Protein AF-A0A818PAX6-F1 (afdb_monomer)

Radius of gyration: 17.55 Å; Cα contacts (8 Å, |Δi|>4): 22; chains: 1; bounding box: 37×18×44 Å

Solvent-accessible surface area (backbone atoms only — not comparable to full-atom values): 4285 Å² total; per-residue (Å²): 133,61,73,67,59,57,52,51,52,52,51,51,52,54,50,52,52,50,49,41,51,50,26,34,73,75,55,34,80,87,45,14,64,63,52,32,51,54,51,54,52,50,52,53,50,50,52,51,49,52,51,50,49,48,51,51,43,67,75,76,41,65,72,87,79,48,53,72,69,56,46,66,75,69,107

Sequence (75 aa):
PNINTLSMFKAQNIFADLVYRYCLHQYGSNQAPTLFLRYIHKLMKVQQLVDAVKYTINDYIDIAELSPLMQSLLM

Mean predicted aligned error: 7.39 Å

Secondary structure (DSSP, 8-state):
--HHHHHHHHHHHHHHHHHHHHHHHHHHHHHHHHHHHHHHHHHHHHHHHHHHHHHHHHHHS-GGGS-HHHHHHH-

Structure (mmCIF, N/C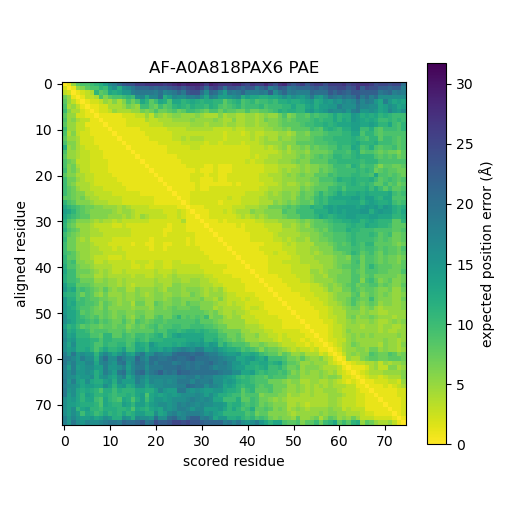A/C/O backbone):
data_AF-A0A818PAX6-F1
#
_entry.id   AF-A0A818PAX6-F1
#
loop_
_atom_site.group_PDB
_atom_site.id
_atom_site.type_symbol
_atom_site.label_atom_id
_atom_site.label_alt_i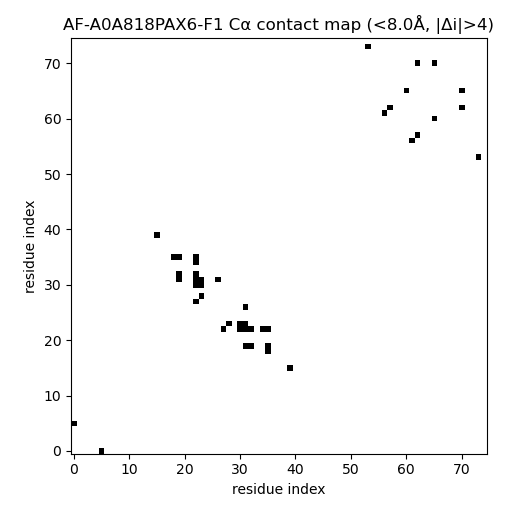d
_atom_site.label_comp_id
_atom_site.label_asym_id
_atom_site.label_entity_id
_atom_site.label_seq_id
_atom_site.pdbx_PDB_ins_code
_atom_site.Cartn_x
_atom_site.Cartn_y
_atom_site.Cartn_z
_atom_site.occupancy
_atom_site.B_iso_or_equiv
_atom_site.auth_seq_id
_atom_site.auth_comp_id
_atom_site.auth_asym_id
_atom_site.auth_atom_id
_atom_site.pdbx_PDB_model_num
ATOM 1 N N . PRO A 1 1 ? 21.136 -7.728 7.491 1.00 52.28 1 PRO A N 1
ATOM 2 C CA . PRO A 1 1 ? 20.010 -6.810 7.187 1.00 52.28 1 PRO A CA 1
ATOM 3 C C . PRO A 1 1 ? 20.531 -5.407 6.850 1.00 52.28 1 PRO A C 1
ATOM 5 O O . PRO A 1 1 ? 21.328 -4.865 7.608 1.00 52.28 1 PRO A O 1
ATOM 8 N N . ASN A 1 2 ? 20.139 -4.858 5.698 1.00 65.50 2 ASN A N 1
ATOM 9 C CA . ASN A 1 2 ? 20.566 -3.531 5.251 1.00 65.50 2 ASN A CA 1
ATOM 10 C C . ASN A 1 2 ? 19.956 -2.461 6.185 1.00 65.50 2 ASN A C 1
ATOM 12 O O . ASN A 1 2 ? 18.769 -2.524 6.495 1.00 65.50 2 ASN A O 1
ATOM 16 N N . ILE A 1 3 ? 20.742 -1.502 6.683 1.00 64.12 3 ILE A N 1
ATOM 17 C CA . ILE A 1 3 ? 20.266 -0.492 7.658 1.00 64.12 3 ILE A CA 1
ATOM 18 C C . ILE A 1 3 ? 19.044 0.270 7.110 1.00 64.12 3 ILE A C 1
ATOM 20 O O . ILE A 1 3 ? 18.107 0.570 7.853 1.00 64.12 3 ILE A O 1
ATOM 24 N N . ASN A 1 4 ? 19.011 0.471 5.791 1.00 69.69 4 ASN A N 1
ATOM 25 C CA . ASN A 1 4 ? 17.923 1.133 5.074 1.00 69.69 4 ASN A CA 1
ATOM 26 C C . ASN A 1 4 ? 16.610 0.334 5.075 1.00 69.69 4 ASN A C 1
ATOM 28 O O . ASN A 1 4 ? 15.535 0.922 5.146 1.00 69.69 4 ASN A O 1
ATOM 32 N N . THR A 1 5 ? 16.651 -1.002 5.042 1.00 69.19 5 THR A N 1
ATOM 33 C CA . THR A 1 5 ? 15.411 -1.797 5.067 1.00 69.19 5 THR A CA 1
ATOM 34 C C . THR A 1 5 ? 14.785 -1.821 6.457 1.00 69.19 5 THR A C 1
ATOM 36 O O . THR A 1 5 ? 13.562 -1.778 6.587 1.00 69.19 5 THR A O 1
ATOM 39 N N . LEU A 1 6 ? 15.607 -1.804 7.511 1.00 74.88 6 LEU A N 1
ATOM 40 C CA . LEU A 1 6 ? 15.115 -1.719 8.885 1.00 74.88 6 LEU A CA 1
ATOM 41 C C . LEU A 1 6 ? 14.463 -0.358 9.182 1.00 74.88 6 LEU A C 1
ATOM 43 O O . LEU A 1 6 ? 13.441 -0.309 9.867 1.00 74.88 6 LEU A O 1
ATOM 47 N N . SER A 1 7 ? 15.033 0.744 8.687 1.00 80.88 7 SER A N 1
ATOM 48 C CA . SER A 1 7 ? 14.455 2.081 8.871 1.00 80.88 7 SER A CA 1
ATOM 49 C C . SER A 1 7 ? 13.140 2.250 8.104 1.00 80.88 7 SER A C 1
ATOM 51 O O . SER A 1 7 ? 12.178 2.768 8.672 1.00 80.88 7 SER A O 1
ATOM 53 N N . MET A 1 8 ? 13.048 1.733 6.872 1.00 77.31 8 MET A N 1
ATOM 54 C CA . MET A 1 8 ? 11.800 1.731 6.097 1.00 77.31 8 MET A CA 1
ATOM 55 C C . MET A 1 8 ? 10.695 0.924 6.782 1.00 77.31 8 MET A C 1
ATOM 57 O O . MET A 1 8 ? 9.578 1.421 6.915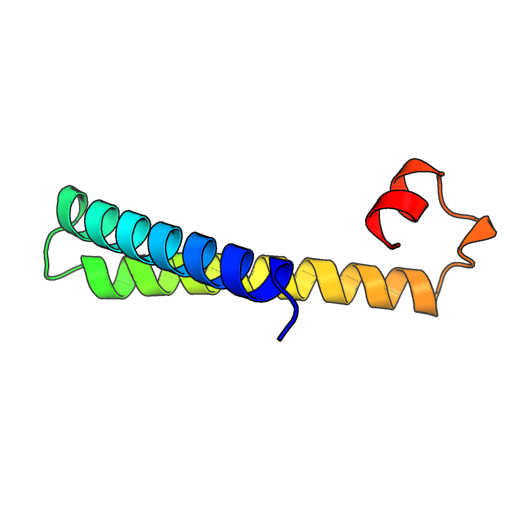 1.00 77.31 8 MET A O 1
ATOM 61 N N . PHE A 1 9 ? 11.000 -0.276 7.287 1.00 80.06 9 PHE A N 1
ATOM 62 C CA . PHE A 1 9 ? 10.018 -1.092 8.008 1.00 80.06 9 PHE A CA 1
ATOM 63 C C . PHE A 1 9 ? 9.494 -0.387 9.269 1.00 80.06 9 PHE A C 1
ATOM 65 O O . PHE A 1 9 ? 8.293 -0.376 9.539 1.00 80.06 9 PHE A O 1
ATOM 72 N N . LYS A 1 10 ? 10.381 0.273 10.026 1.00 86.94 10 LYS A N 1
ATOM 73 C CA . LYS A 1 10 ? 9.982 1.083 11.188 1.00 86.94 10 LYS A CA 1
ATOM 74 C C . LYS A 1 10 ? 9.046 2.225 10.791 1.00 86.94 10 LYS A C 1
ATOM 76 O O . LYS A 1 10 ? 8.029 2.423 11.450 1.00 86.94 10 LYS A O 1
ATOM 81 N N . ALA A 1 11 ? 9.359 2.945 9.715 1.00 88.06 11 ALA A N 1
ATOM 82 C CA . ALA A 1 11 ? 8.515 4.030 9.221 1.00 88.06 11 ALA A CA 1
ATOM 83 C C . ALA A 1 11 ? 7.129 3.528 8.776 1.00 88.06 11 ALA A C 1
ATOM 85 O O . ALA A 1 11 ? 6.117 4.139 9.113 1.00 88.06 11 ALA A O 1
ATOM 86 N N . GLN A 1 12 ? 7.070 2.383 8.088 1.00 87.69 12 GLN A N 1
ATOM 87 C CA . GLN A 1 12 ? 5.814 1.748 7.674 1.00 87.69 12 GLN A CA 1
ATOM 88 C C . GLN A 1 12 ? 4.942 1.354 8.872 1.00 87.69 12 GLN A C 1
ATOM 90 O O . GLN A 1 12 ? 3.738 1.607 8.858 1.00 87.69 12 GLN A O 1
ATOM 95 N N . ASN A 1 13 ? 5.542 0.803 9.931 1.00 88.56 13 ASN A N 1
ATOM 96 C CA . ASN A 1 13 ? 4.812 0.472 11.156 1.00 88.56 13 ASN A CA 1
ATOM 97 C C . ASN A 1 13 ? 4.253 1.714 11.856 1.00 88.56 13 ASN A C 1
ATOM 99 O O . ASN A 1 13 ? 3.097 1.705 12.274 1.00 88.56 13 ASN A O 1
ATOM 103 N N . ILE A 1 14 ? 5.040 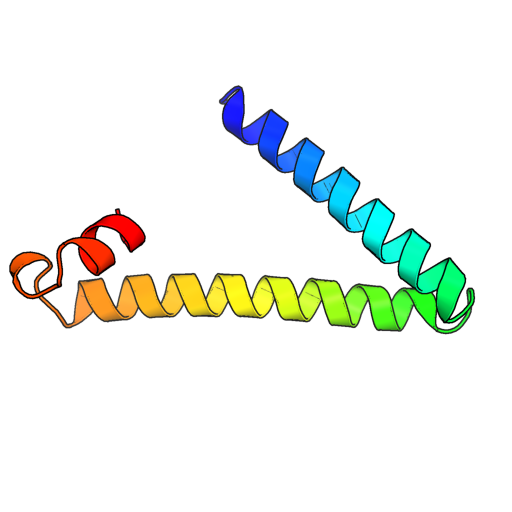2.791 11.953 1.00 93.31 14 ILE A N 1
ATOM 104 C CA . ILE A 1 14 ? 4.570 4.061 12.530 1.00 93.31 14 ILE A CA 1
ATOM 105 C C . ILE A 1 14 ? 3.400 4.611 11.711 1.00 93.31 14 ILE A C 1
ATOM 107 O O . ILE A 1 14 ? 2.391 5.031 12.273 1.00 93.31 14 ILE A O 1
ATOM 111 N N . PHE A 1 15 ? 3.504 4.575 10.382 1.00 92.38 15 PHE A N 1
ATOM 112 C CA . PHE A 1 15 ? 2.429 5.018 9.504 1.00 92.38 15 PHE A CA 1
ATOM 113 C C . PHE A 1 15 ? 1.148 4.195 9.702 1.00 92.38 15 PHE A C 1
ATOM 115 O O . PHE A 1 15 ? 0.075 4.772 9.867 1.00 92.38 15 PHE A O 1
ATOM 122 N N . ALA A 1 16 ? 1.245 2.863 9.742 1.00 92.81 16 ALA A N 1
ATOM 123 C CA . ALA A 1 16 ? 0.090 1.996 9.965 1.00 92.81 16 ALA A CA 1
ATOM 124 C C . ALA A 1 16 ? -0.593 2.278 11.316 1.00 92.81 16 ALA A C 1
ATOM 126 O O . ALA A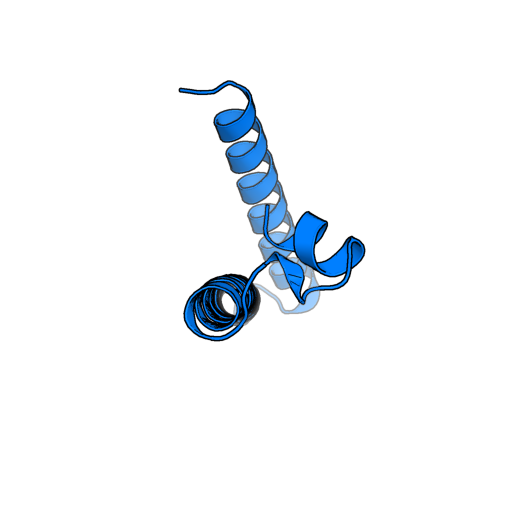 1 16 ? -1.820 2.385 11.367 1.00 92.81 16 ALA A O 1
ATOM 127 N N . ASP A 1 17 ? 0.185 2.476 12.385 1.00 95.62 17 ASP A N 1
ATOM 128 C CA . ASP A 1 17 ? -0.346 2.844 13.703 1.00 95.62 17 ASP A CA 1
ATOM 129 C C . ASP A 1 17 ? -1.091 4.189 13.662 1.00 95.62 17 ASP A C 1
ATOM 131 O O . ASP A 1 17 ? -2.213 4.301 14.158 1.00 95.62 17 ASP A O 1
ATOM 135 N N . LEU A 1 18 ? -0.527 5.203 12.994 1.00 95.88 18 LEU A N 1
ATOM 136 C CA . LEU A 1 18 ? -1.177 6.507 12.827 1.00 95.88 18 LEU A CA 1
ATOM 137 C C . LEU A 1 18 ? -2.497 6.410 12.054 1.00 95.88 18 LEU A C 1
ATOM 139 O O . LEU A 1 18 ? -3.482 7.032 12.454 1.00 95.88 18 LEU A O 1
ATOM 143 N N . VAL A 1 19 ? -2.549 5.612 10.983 1.00 95.12 19 VAL A N 1
ATOM 144 C CA . VAL A 1 19 ? -3.788 5.394 10.218 1.00 95.12 19 VAL A CA 1
ATOM 145 C C . VAL A 1 19 ? -4.841 4.714 11.090 1.00 95.12 19 VAL A C 1
ATOM 147 O O . VAL A 1 19 ? -6.000 5.128 11.079 1.00 95.12 19 VAL A O 1
ATOM 150 N N . TYR A 1 20 ? -4.458 3.713 11.884 1.00 96.81 20 TYR A N 1
ATOM 151 C CA . TYR A 1 20 ? -5.394 3.045 12.785 1.00 96.81 20 TYR A CA 1
ATOM 152 C C . TYR A 1 20 ? -5.929 3.991 13.869 1.00 96.81 20 TYR A C 1
ATOM 154 O O . TYR A 1 20 ? -7.140 4.057 14.086 1.00 96.81 20 TYR A O 1
ATOM 162 N N . ARG A 1 21 ? -5.058 4.796 14.495 1.00 97.38 21 ARG A N 1
ATOM 163 C CA . ARG A 1 21 ? -5.463 5.829 15.466 1.00 97.38 21 ARG A CA 1
ATOM 164 C C . ARG A 1 21 ? -6.390 6.869 14.852 1.00 97.38 21 ARG A C 1
ATOM 166 O O . ARG A 1 21 ? -7.374 7.247 15.480 1.00 97.38 21 ARG A O 1
ATOM 173 N N . TYR A 1 22 ? -6.112 7.303 13.625 1.00 96.25 22 TYR A N 1
ATOM 174 C CA . TYR A 1 22 ? -6.997 8.196 12.883 1.00 96.25 22 TYR A CA 1
ATOM 175 C C . TYR A 1 22 ? -8.374 7.556 12.657 1.00 96.25 22 TYR A C 1
ATOM 177 O O . TYR A 1 22 ? -9.400 8.190 12.907 1.00 96.25 22 TYR A O 1
ATOM 185 N N . CYS A 1 23 ? -8.410 6.285 12.246 1.00 97.12 23 CYS A N 1
ATOM 186 C CA . CYS A 1 23 ? -9.656 5.547 12.069 1.00 97.12 23 CYS A CA 1
ATOM 187 C C . CYS A 1 23 ? -10.447 5.435 13.382 1.00 97.12 23 CYS A C 1
ATOM 189 O O . CYS A 1 23 ? -11.659 5.647 13.377 1.00 97.12 23 CYS A O 1
ATOM 191 N N . LEU A 1 24 ? -9.774 5.156 14.501 1.00 97.62 24 LEU A N 1
ATOM 192 C CA . LEU A 1 24 ? -10.395 5.126 15.828 1.00 97.62 24 LEU A CA 1
ATOM 193 C C . LEU A 1 24 ? -10.969 6.486 16.221 1.00 97.62 24 LEU A C 1
ATOM 195 O O . LEU A 1 24 ? -12.114 6.554 16.659 1.00 97.62 24 LEU A O 1
ATOM 199 N N . HIS A 1 25 ? -10.192 7.553 16.036 1.00 97.19 25 HIS A N 1
ATOM 200 C CA . HIS A 1 25 ? -10.598 8.906 16.396 1.00 97.19 25 HIS A CA 1
ATOM 201 C C . HIS A 1 25 ? -11.813 9.379 15.591 1.00 97.19 25 HIS A C 1
ATOM 203 O O . HIS A 1 25 ? -12.691 10.023 16.153 1.00 97.19 25 HIS A O 1
ATOM 209 N N . GLN A 1 26 ? -11.877 9.075 14.288 1.00 97.12 26 GLN A N 1
ATOM 210 C CA . GLN A 1 26 ? -12.967 9.572 13.442 1.00 97.12 26 GLN A CA 1
ATOM 211 C C . GLN A 1 26 ? -14.210 8.688 13.377 1.00 97.12 26 GLN A C 1
ATOM 213 O O . GLN A 1 26 ? -15.317 9.201 13.261 1.00 97.12 26 GLN A O 1
ATOM 218 N N . TYR A 1 27 ? -14.049 7.367 13.416 1.00 96.00 27 TYR A N 1
ATOM 219 C CA . TYR A 1 27 ? -15.145 6.439 13.110 1.00 96.00 27 TYR A CA 1
ATOM 220 C C . TYR A 1 27 ? -15.519 5.542 14.297 1.00 96.00 27 TYR A C 1
ATOM 222 O O . TYR A 1 27 ? -16.445 4.733 14.203 1.00 96.00 27 TYR A O 1
ATOM 230 N N . GLY A 1 28 ? -14.812 5.684 15.422 1.00 96.06 28 GLY A N 1
ATOM 231 C CA . GLY A 1 28 ? -15.018 4.889 16.625 1.00 96.06 28 GLY A CA 1
ATOM 232 C C . GLY A 1 28 ? -14.541 3.441 16.492 1.00 96.06 28 GLY A C 1
ATOM 233 O O . GLY A 1 28 ? -14.204 2.945 15.414 1.00 96.06 28 GLY A O 1
ATOM 234 N N . SER A 1 29 ? -14.531 2.731 17.620 1.00 94.50 29 SER A N 1
ATOM 235 C CA . SER A 1 29 ? -14.013 1.359 17.731 1.00 94.50 29 SER A CA 1
ATOM 236 C C . SER A 1 29 ? -14.728 0.345 16.836 1.00 94.50 29 SER A C 1
ATOM 238 O O . SER A 1 29 ? -14.099 -0.602 16.372 1.00 94.50 29 SER A O 1
ATOM 240 N N . ASN A 1 30 ? -16.017 0.550 16.554 1.00 95.69 30 ASN A N 1
ATOM 241 C CA . ASN A 1 30 ? -16.813 -0.397 15.773 1.00 95.69 30 ASN A CA 1
ATOM 242 C C . ASN A 1 30 ? -16.449 -0.391 14.280 1.00 95.69 30 ASN A C 1
ATOM 244 O O . ASN A 1 30 ? -16.445 -1.443 13.647 1.00 95.69 30 ASN A O 1
ATOM 248 N N . GLN A 1 31 ? -16.153 0.779 13.700 1.00 95.25 31 GLN A N 1
ATOM 249 C CA . GLN A 1 31 ? -15.880 0.908 12.261 1.00 95.25 31 GLN A CA 1
ATOM 250 C C . GLN A 1 31 ? -14.386 1.009 11.934 1.00 95.25 31 GLN A C 1
ATOM 252 O O . GLN A 1 31 ? -13.982 0.711 10.805 1.00 95.25 31 GLN A O 1
ATOM 257 N N . ALA A 1 32 ? -13.556 1.407 12.903 1.00 95.50 32 ALA A N 1
ATOM 258 C CA . ALA A 1 32 ? -12.135 1.644 12.684 1.00 95.50 32 ALA A CA 1
ATOM 259 C C . ALA A 1 32 ? -11.366 0.445 12.100 1.00 95.50 32 ALA A C 1
ATOM 261 O O . ALA A 1 32 ? -10.629 0.673 11.140 1.00 95.50 32 ALA A O 1
ATOM 262 N N . PRO A 1 33 ? -11.537 -0.811 12.569 1.00 95.62 33 PRO A N 1
ATOM 263 C CA . PRO A 1 33 ? -10.795 -1.948 12.018 1.00 95.62 33 PRO A CA 1
ATOM 264 C C . PRO A 1 33 ? -11.089 -2.175 10.531 1.00 95.62 33 PRO A C 1
ATOM 266 O O . PRO A 1 33 ? -10.175 -2.341 9.724 1.00 95.62 33 PRO A O 1
ATOM 269 N N . THR A 1 34 ? -12.365 -2.109 10.146 1.00 96.88 34 THR A N 1
ATOM 270 C CA . THR A 1 34 ? -12.808 -2.306 8.760 1.00 96.88 34 THR A CA 1
ATOM 271 C C . THR A 1 34 ? -12.276 -1.209 7.839 1.00 96.88 34 THR A C 1
ATOM 273 O O . THR A 1 34 ? -11.802 -1.493 6.737 1.00 96.88 34 THR A O 1
ATOM 276 N N . LEU A 1 35 ? -12.326 0.051 8.282 1.00 95.94 35 LEU A N 1
ATOM 277 C CA . LEU A 1 35 ? -11.831 1.186 7.500 1.00 95.94 35 LEU A CA 1
ATOM 278 C C . LEU A 1 35 ? -10.307 1.185 7.385 1.00 95.94 35 LEU A C 1
ATOM 280 O O . LEU A 1 35 ? -9.788 1.385 6.286 1.00 95.94 35 LEU A O 1
ATOM 284 N N . PHE A 1 36 ? -9.603 0.888 8.477 1.00 96.88 36 PHE A N 1
ATOM 285 C CA . PHE A 1 36 ? -8.154 0.718 8.482 1.00 96.88 36 PHE A CA 1
ATOM 286 C C . PHE A 1 36 ? -7.723 -0.340 7.463 1.00 96.88 36 PHE A C 1
ATOM 288 O O . PHE A 1 36 ? -6.934 -0.040 6.565 1.00 96.88 36 PHE A O 1
ATOM 295 N N . LEU A 1 37 ? -8.306 -1.543 7.526 1.00 95.12 37 LEU A N 1
ATOM 296 C CA . LEU A 1 37 ? -8.006 -2.615 6.574 1.00 95.12 37 LEU A CA 1
ATOM 297 C C . LEU A 1 37 ? -8.288 -2.180 5.136 1.00 95.12 37 LEU A C 1
ATOM 299 O O . LEU A 1 37 ? -7.470 -2.417 4.249 1.00 95.12 37 LEU A O 1
ATOM 303 N N . ARG A 1 38 ? -9.404 -1.486 4.890 1.00 95.00 38 ARG A N 1
ATOM 304 C CA . ARG A 1 38 ? -9.734 -0.968 3.557 1.00 95.00 38 ARG A CA 1
ATOM 305 C C . ARG A 1 38 ? -8.679 0.014 3.039 1.00 95.00 38 ARG A C 1
ATOM 307 O O . ARG A 1 38 ? -8.371 -0.021 1.848 1.00 95.00 38 ARG A O 1
ATOM 314 N N . TYR A 1 39 ? -8.136 0.884 3.888 1.00 92.81 39 TYR A N 1
A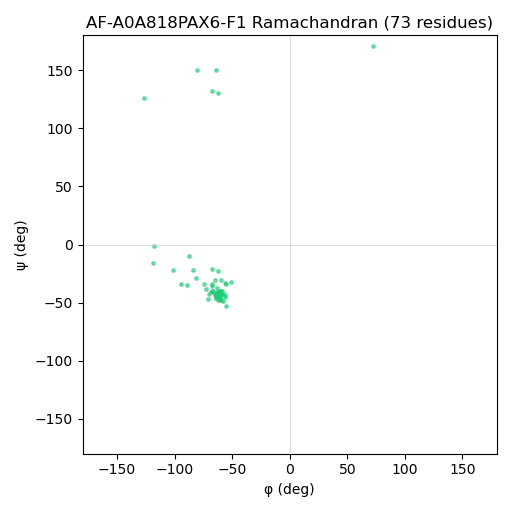TOM 315 C CA . TYR A 1 39 ? -7.094 1.837 3.500 1.00 92.81 39 TYR A CA 1
ATOM 316 C C . TYR A 1 39 ? -5.750 1.160 3.240 1.00 92.81 39 TYR A C 1
ATOM 318 O O . TYR A 1 39 ? -5.164 1.387 2.181 1.00 92.81 39 TYR A O 1
ATOM 326 N N . ILE A 1 40 ? -5.308 0.270 4.129 1.00 92.50 40 ILE A N 1
ATOM 327 C CA . ILE A 1 40 ? -4.072 -0.499 3.927 1.00 92.50 40 ILE A CA 1
ATOM 328 C C . ILE A 1 40 ? -4.154 -1.342 2.651 1.00 92.50 40 ILE A C 1
ATOM 330 O O . ILE A 1 40 ? -3.227 -1.351 1.845 1.00 92.50 40 ILE A O 1
ATOM 334 N N . HIS A 1 41 ? -5.296 -1.981 2.400 1.00 90.88 41 HIS A N 1
ATOM 335 C CA . HIS A 1 41 ? -5.465 -2.824 1.223 1.00 90.88 41 HIS A CA 1
ATOM 336 C C . HIS A 1 41 ? -5.451 -2.015 -0.085 1.00 90.88 41 HIS A C 1
ATOM 338 O O . HIS A 1 41 ? -4.902 -2.465 -1.089 1.00 90.88 41 HIS A O 1
ATOM 344 N N . LYS A 1 42 ? -5.997 -0.789 -0.086 1.00 89.56 42 LYS A N 1
ATOM 345 C CA . LYS A 1 42 ? -5.868 0.133 -1.227 1.00 89.56 42 LYS A CA 1
ATOM 346 C C . LYS A 1 42 ? -4.410 0.517 -1.488 1.00 89.56 42 LYS A C 1
ATOM 348 O O . LYS A 1 42 ? -4.006 0.529 -2.645 1.00 89.56 42 LYS A O 1
ATOM 353 N N . LEU A 1 43 ? -3.628 0.792 -0.443 1.00 88.00 43 LEU A N 1
ATOM 354 C CA . LEU A 1 43 ? -2.201 1.108 -0.578 1.00 88.00 43 LEU A CA 1
ATOM 355 C C . LEU A 1 43 ? -1.414 -0.062 -1.181 1.00 88.00 43 LEU A C 1
ATOM 357 O O . LEU A 1 43 ? -0.646 0.142 -2.117 1.00 88.00 43 LEU A O 1
ATOM 361 N N . MET A 1 44 ? -1.667 -1.288 -0.716 1.00 86.06 44 MET A N 1
ATOM 362 C CA . MET A 1 44 ? -1.051 -2.495 -1.284 1.00 86.06 44 MET A CA 1
ATOM 363 C C . MET A 1 44 ? -1.398 -2.680 -2.766 1.00 86.06 44 MET A C 1
ATOM 365 O O . MET A 1 44 ? -0.525 -2.999 -3.567 1.00 86.06 44 MET A O 1
ATOM 369 N N . LYS A 1 45 ? -2.651 -2.418 -3.164 1.00 87.62 45 LYS A N 1
ATOM 370 C CA . LYS A 1 45 ? -3.048 -2.465 -4.581 1.00 87.62 45 LYS A CA 1
ATOM 371 C C . LYS A 1 45 ? -2.318 -1.432 -5.436 1.00 87.62 45 LYS A C 1
ATOM 373 O O . LYS A 1 45 ? -1.973 -1.735 -6.570 1.00 87.62 45 LYS A O 1
ATOM 378 N N . VAL A 1 46 ? -2.074 -0.228 -4.913 1.00 84.50 46 VAL A N 1
ATOM 379 C CA . VAL A 1 46 ? -1.280 0.789 -5.623 1.00 84.50 46 VAL A CA 1
ATOM 380 C C . VAL A 1 46 ? 0.153 0.304 -5.829 1.00 84.50 46 VAL A C 1
ATOM 382 O O . VAL A 1 46 ? 0.667 0.440 -6.932 1.00 84.50 46 VAL A O 1
ATOM 385 N N . GLN A 1 47 ? 0.775 -0.313 -4.820 1.00 83.56 47 GLN A N 1
ATOM 386 C CA . GLN A 1 47 ? 2.117 -0.894 -4.965 1.00 83.56 47 GLN A CA 1
ATOM 387 C C . GLN A 1 47 ? 2.147 -1.982 -6.044 1.00 83.56 47 GLN A C 1
ATOM 389 O O . GLN A 1 47 ? 2.961 -1.908 -6.956 1.00 83.56 47 GLN A O 1
ATOM 394 N N . GLN A 1 48 ? 1.192 -2.914 -6.012 1.00 83.19 48 GLN A N 1
ATOM 395 C CA . GLN A 1 48 ? 1.070 -3.957 -7.036 1.00 83.19 48 GLN A CA 1
ATOM 396 C C . GLN A 1 48 ? 0.871 -3.384 -8.444 1.00 83.19 48 GLN A C 1
ATOM 398 O O . GLN A 1 48 ? 1.435 -3.903 -9.402 1.00 83.19 48 GLN A O 1
ATOM 403 N N . LEU A 1 49 ? 0.075 -2.319 -8.583 1.00 81.81 49 LEU A N 1
ATOM 404 C CA . LEU A 1 49 ? -0.122 -1.633 -9.862 1.00 81.81 49 LEU A CA 1
ATOM 405 C C . LEU A 1 49 ? 1.169 -0.979 -10.357 1.00 81.81 49 LEU A C 1
ATOM 407 O O . LEU A 1 49 ? 1.478 -1.086 -11.539 1.00 81.81 49 LEU A O 1
ATOM 411 N N . VAL A 1 50 ? 1.924 -0.327 -9.469 1.00 83.75 50 VAL A N 1
ATOM 412 C CA . VAL A 1 50 ? 3.230 0.250 -9.812 1.00 83.75 50 VAL A CA 1
ATOM 413 C C . VAL A 1 50 ? 4.174 -0.846 -10.298 1.00 83.75 50 VAL A C 1
ATOM 415 O O . VAL A 1 50 ? 4.758 -0.695 -11.366 1.00 83.75 50 VAL A O 1
ATOM 418 N N . ASP A 1 51 ? 4.265 -1.966 -9.584 1.00 85.38 51 ASP A N 1
ATOM 419 C CA . ASP A 1 51 ? 5.119 -3.089 -9.980 1.00 85.38 51 ASP A CA 1
ATOM 420 C C . ASP A 1 51 ? 4.683 -3.683 -11.328 1.00 85.38 51 ASP A C 1
ATOM 422 O O . ASP A 1 51 ? 5.511 -3.885 -12.213 1.00 85.38 51 ASP A O 1
ATOM 426 N N . ALA A 1 52 ? 3.380 -3.887 -11.542 1.00 83.50 52 ALA A N 1
ATOM 427 C CA . ALA A 1 52 ? 2.846 -4.388 -12.809 1.00 83.50 52 ALA A CA 1
ATOM 428 C C . ALA A 1 52 ? 3.161 -3.457 -13.991 1.00 83.50 52 ALA A C 1
ATOM 430 O O . ALA A 1 52 ? 3.508 -3.929 -15.075 1.00 83.50 52 ALA A O 1
ATOM 431 N N . VAL A 1 53 ? 3.082 -2.138 -13.786 1.00 81.69 53 VAL A N 1
ATOM 432 C CA . VAL A 1 53 ? 3.484 -1.145 -14.791 1.00 81.69 53 VAL A CA 1
ATOM 433 C C . VAL A 1 53 ? 4.981 -1.242 -15.073 1.00 81.69 53 VAL A C 1
ATOM 435 O O . VAL A 1 53 ? 5.363 -1.246 -16.240 1.00 81.69 53 VAL A O 1
ATOM 438 N N . LYS A 1 54 ? 5.824 -1.383 -14.040 1.00 81.75 54 LYS A N 1
ATOM 439 C CA . LYS A 1 54 ? 7.273 -1.571 -14.214 1.00 81.75 54 LYS A CA 1
ATOM 440 C C . LYS A 1 54 ? 7.587 -2.799 -15.067 1.00 81.75 54 LYS A C 1
ATOM 442 O O . LYS A 1 54 ? 8.352 -2.690 -16.021 1.00 81.75 54 LYS A O 1
ATOM 447 N N . TYR A 1 55 ? 6.968 -3.939 -14.758 1.00 83.25 55 TYR A N 1
ATOM 448 C CA . TYR A 1 55 ? 7.148 -5.171 -15.527 1.00 83.25 55 TYR A CA 1
ATOM 449 C C . TYR A 1 55 ? 6.667 -5.022 -16.970 1.00 83.25 55 TYR A C 1
ATOM 451 O O . TYR A 1 55 ? 7.412 -5.320 -17.892 1.00 83.25 55 TYR A O 1
ATOM 459 N N . THR A 1 56 ? 5.467 -4.473 -17.174 1.00 81.88 56 THR A N 1
ATOM 460 C CA . THR A 1 56 ? 4.905 -4.288 -18.521 1.00 81.88 56 THR A CA 1
ATOM 461 C C . THR A 1 56 ? 5.781 -3.367 -19.369 1.00 81.88 56 THR A C 1
ATOM 463 O O . THR A 1 56 ? 6.006 -3.633 -20.541 1.00 81.88 56 THR A O 1
ATOM 466 N N . ILE A 1 57 ? 6.305 -2.282 -18.799 1.00 80.75 57 ILE A N 1
ATOM 467 C CA . ILE A 1 57 ? 7.195 -1.399 -19.552 1.00 80.75 57 ILE A CA 1
ATOM 468 C C . ILE A 1 57 ? 8.476 -2.141 -19.950 1.00 80.75 57 ILE A C 1
ATOM 470 O O . ILE A 1 57 ? 8.842 -2.093 -21.117 1.00 80.75 57 ILE A O 1
ATOM 474 N N . ASN A 1 58 ? 9.105 -2.870 -19.025 1.00 77.44 58 ASN A N 1
ATOM 475 C CA . ASN A 1 58 ? 10.332 -3.617 -19.315 1.00 77.44 58 ASN A CA 1
ATOM 476 C C . ASN A 1 58 ? 10.130 -4.761 -20.328 1.00 77.44 58 ASN A C 1
ATOM 478 O O . ASN A 1 58 ? 11.064 -5.090 -21.053 1.00 77.44 58 ASN A 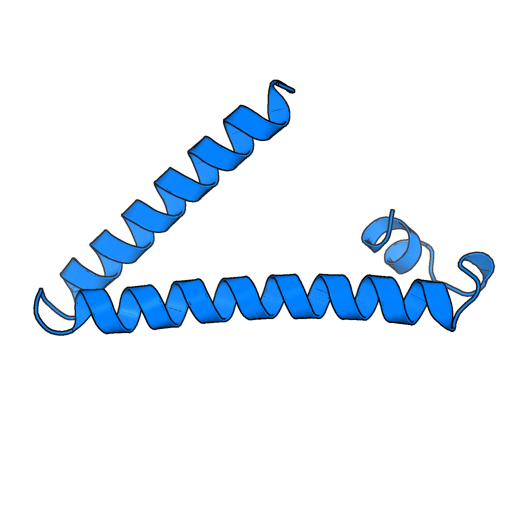O 1
ATOM 482 N N . ASP A 1 59 ? 8.939 -5.366 -20.372 1.00 80.62 59 ASP A N 1
ATOM 483 C CA . ASP A 1 59 ? 8.638 -6.492 -21.266 1.00 80.62 59 ASP A CA 1
ATOM 484 C C . ASP A 1 59 ? 8.295 -6.050 -22.700 1.00 80.62 59 ASP A C 1
ATOM 486 O O . ASP A 1 59 ? 8.509 -6.815 -23.642 1.00 80.62 59 ASP A O 1
ATOM 490 N N . TYR A 1 60 ? 7.743 -4.843 -22.880 1.00 77.69 60 TYR A N 1
ATOM 491 C CA . TYR A 1 60 ? 7.188 -4.396 -24.167 1.00 77.69 60 TYR A CA 1
ATOM 492 C C . TYR A 1 60 ? 7.871 -3.165 -24.774 1.00 77.69 60 TYR A C 1
ATOM 494 O O . TYR A 1 60 ? 7.660 -2.899 -25.956 1.00 77.69 60 TYR A O 1
ATOM 502 N N . ILE A 1 61 ? 8.652 -2.406 -24.002 1.00 77.50 61 ILE A N 1
ATOM 503 C CA . ILE A 1 61 ? 9.312 -1.177 -24.454 1.00 77.50 61 ILE A CA 1
ATOM 504 C C . ILE A 1 61 ? 10.804 -1.300 -24.149 1.00 77.50 61 ILE A C 1
ATOM 506 O O . ILE A 1 61 ? 11.190 -1.540 -23.004 1.00 77.50 61 ILE A O 1
ATOM 510 N N . ASP A 1 62 ? 11.655 -1.109 -25.159 1.00 77.75 62 ASP A N 1
ATOM 511 C CA . ASP A 1 62 ? 13.092 -1.000 -24.912 1.00 77.75 62 ASP A CA 1
ATOM 512 C C . ASP A 1 62 ? 13.337 0.229 -24.023 1.00 77.75 62 ASP A C 1
ATOM 514 O O . ASP A 1 62 ? 12.837 1.321 -24.294 1.00 77.75 62 ASP A O 1
ATOM 518 N N . ILE A 1 63 ? 14.108 0.070 -22.945 1.00 73.12 63 ILE A N 1
ATOM 519 C CA . ILE A 1 63 ? 14.433 1.150 -22.002 1.00 73.12 63 ILE A CA 1
ATOM 520 C C . ILE A 1 63 ? 14.958 2.392 -22.740 1.00 73.12 63 ILE A C 1
ATOM 522 O O . ILE A 1 63 ? 14.679 3.513 -22.307 1.00 73.12 63 ILE A O 1
ATOM 526 N N . ALA A 1 64 ? 15.657 2.215 -23.867 1.00 75.81 64 ALA A N 1
ATOM 527 C CA . ALA A 1 64 ? 16.157 3.305 -24.705 1.00 75.81 64 ALA A CA 1
ATOM 528 C C . ALA A 1 64 ? 15.053 4.196 -25.318 1.00 75.81 64 ALA A C 1
ATOM 530 O O . ALA A 1 64 ? 15.317 5.355 -25.636 1.00 75.81 64 ALA A O 1
ATOM 531 N N . GLU A 1 65 ? 13.826 3.689 -25.452 1.00 81.38 65 GLU A N 1
ATOM 532 C CA . GLU A 1 65 ? 12.670 4.411 -26.002 1.00 81.38 65 GLU A CA 1
ATOM 533 C C . GLU A 1 65 ? 11.897 5.210 -24.938 1.00 81.38 65 GLU A C 1
ATOM 535 O O . GLU A 1 65 ? 11.031 6.028 -25.258 1.00 81.38 65 GLU A O 1
ATOM 540 N N . LEU A 1 66 ? 12.210 5.010 -23.655 1.00 82.12 66 LEU A N 1
ATOM 541 C CA . LEU A 1 66 ? 11.573 5.723 -22.553 1.00 82.12 66 LEU A CA 1
ATOM 542 C C . LEU A 1 66 ? 12.163 7.119 -22.354 1.00 82.12 66 LEU A C 1
ATOM 544 O O . LEU A 1 66 ? 13.351 7.362 -22.555 1.00 82.12 66 LEU A O 1
ATOM 548 N N . SER A 1 67 ? 11.341 8.050 -21.862 1.00 84.94 67 SER A N 1
ATOM 549 C CA . SER A 1 67 ? 11.854 9.351 -21.432 1.00 84.94 67 SER A CA 1
ATOM 550 C C . SER A 1 67 ? 12.811 9.192 -20.236 1.00 84.94 67 SER A C 1
ATOM 552 O O . SER A 1 67 ? 12.600 8.302 -19.407 1.00 84.94 67 SER A O 1
ATOM 554 N N . PRO A 1 68 ? 13.810 10.078 -20.061 1.00 82.69 68 PRO A N 1
ATOM 555 C CA . PRO A 1 68 ? 14.745 10.006 -18.931 1.00 82.69 68 PRO A CA 1
ATOM 556 C C . PRO A 1 68 ? 14.054 9.997 -17.561 1.00 82.69 68 PRO A C 1
ATOM 558 O O . PRO A 1 68 ? 14.490 9.319 -16.633 1.00 82.69 68 PRO A O 1
ATOM 561 N N . LEU A 1 69 ? 12.929 10.714 -17.444 1.00 81.50 69 LEU A N 1
ATOM 562 C CA . LEU A 1 69 ? 12.101 10.691 -16.241 1.00 81.50 69 LEU A CA 1
ATOM 563 C C . LEU A 1 69 ? 11.514 9.295 -15.999 1.00 81.50 69 LEU A C 1
ATOM 565 O O . LEU A 1 69 ? 11.590 8.794 -14.880 1.00 81.50 69 LEU A O 1
ATOM 569 N N . MET A 1 70 ? 10.969 8.644 -17.030 1.00 80.19 70 MET A N 1
ATOM 570 C CA . MET A 1 70 ? 10.436 7.289 -16.886 1.00 80.19 70 MET A CA 1
ATOM 571 C C . MET A 1 70 ? 11.529 6.267 -16.601 1.00 80.19 70 MET A C 1
ATOM 573 O O . MET A 1 70 ? 11.339 5.439 -15.719 1.00 80.19 70 MET A O 1
ATOM 577 N N . GLN A 1 71 ? 12.693 6.372 -17.241 1.00 79.44 71 GLN A N 1
ATOM 578 C CA . GLN A 1 71 ? 13.848 5.528 -16.920 1.00 79.44 71 GLN A CA 1
ATOM 579 C C . GLN A 1 71 ? 14.227 5.641 -15.431 1.00 79.44 71 GLN A C 1
ATOM 581 O O . GLN A 1 71 ? 14.396 4.623 -14.766 1.00 79.44 71 GLN A O 1
ATOM 586 N N . SER A 1 72 ? 14.247 6.858 -14.868 1.00 77.81 72 SER A N 1
ATOM 587 C CA . SER A 1 72 ? 14.544 7.082 -13.441 1.00 77.81 72 SER A CA 1
ATOM 588 C C . SER A 1 72 ? 13.486 6.557 -12.460 1.00 77.81 72 SER A C 1
ATOM 590 O O . SER A 1 72 ? 13.788 6.354 -11.291 1.00 77.81 72 SER A O 1
ATOM 592 N N . LEU A 1 73 ? 12.244 6.350 -12.911 1.00 71.69 73 LEU A N 1
ATOM 593 C CA . LEU A 1 73 ? 11.165 5.784 -12.091 1.00 71.69 73 LEU A CA 1
ATOM 594 C C . LEU A 1 73 ? 11.191 4.246 -12.070 1.00 71.69 73 LEU A C 1
ATOM 596 O O . LEU A 1 73 ? 10.609 3.623 -11.172 1.00 71.69 73 LEU A O 1
ATOM 600 N N . LEU A 1 74 ? 11.821 3.639 -13.079 1.00 71.62 74 LEU A N 1
ATOM 601 C CA . LEU A 1 74 ? 11.913 2.192 -13.262 1.00 71.62 74 LEU A CA 1
ATOM 602 C C . LEU A 1 74 ? 13.202 1.598 -12.682 1.00 71.62 74 LEU A C 1
ATOM 604 O O . LEU A 1 74 ? 13.144 0.470 -12.189 1.00 71.62 74 LEU A O 1
ATOM 608 N N . MET A 1 75 ? 14.312 2.348 -12.734 1.00 63.81 75 MET A N 1
ATOM 609 C CA . MET A 1 75 ? 15.602 2.017 -12.103 1.00 63.81 75 MET A CA 1
ATOM 610 C C . MET A 1 75 ? 15.587 2.214 -10.584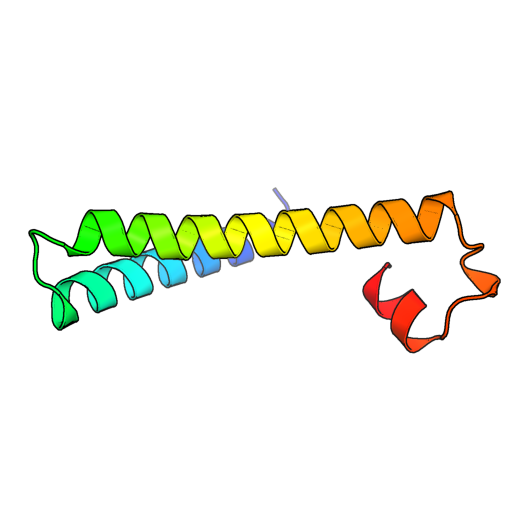 1.00 63.81 75 MET A C 1
ATOM 612 O O . MET A 1 75 ? 1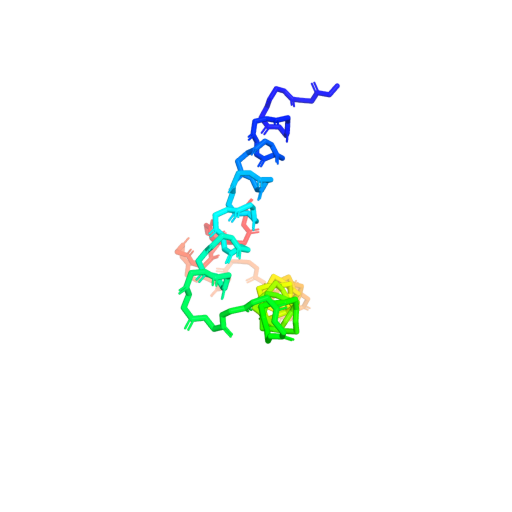6.315 1.456 -9.905 1.00 63.81 75 MET A O 1
#

pLDDT: mean 85.3, std 9.79, range [52.28, 97.62]

Foldseek 3Di:
DPPVVVVVVVVVVVVLVVQLVVLCVPPNPVCSVVVSCVVVVVVVVVVVVLVVVLVVCVVPPDLVPDDPVVNVSND